Protein AF-A0A442HC10-F1 (afdb_monomer_lite)

Foldseek 3Di:
DDDPPVVVLLCVLLCCCPVVVDDLVRSCVVSVHDSVSSVVSNVVVD

Sequence (46 aa):
MGKPYSMDLRERVVGAVEQEGLSRRQAAARFGVGISTVIRWVRRLR

pLDDT: mean 85.73, std 12.12, range [49.31, 93.88]

Radius of gyration: 10.02 Å; chains: 1; bounding box: 29×21×19 Å

Structure (mmCIF,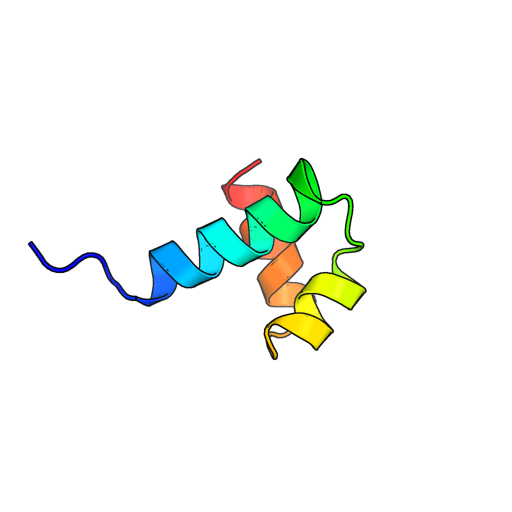 N/CA/C/O backbone):
data_AF-A0A442HC10-F1
#
_entry.id   AF-A0A442HC10-F1
#
loop_
_atom_site.group_PDB
_atom_site.id
_atom_site.type_symbol
_atom_site.label_atom_id
_atom_site.label_alt_id
_atom_site.label_comp_id
_atom_site.label_asym_id
_atom_site.label_entity_id
_atom_site.label_seq_id
_atom_site.pdbx_PDB_ins_code
_atom_site.Cartn_x
_atom_site.Cartn_y
_atom_site.Cartn_z
_atom_site.occupancy
_atom_site.B_iso_or_equiv
_atom_site.auth_seq_id
_atom_site.auth_comp_id
_atom_site.auth_asym_id
_atom_site.auth_atom_id
_atom_site.pdbx_PDB_model_num
ATOM 1 N N . MET A 1 1 ? 22.041 13.596 -7.087 1.00 49.31 1 MET A N 1
ATOM 2 C CA . MET A 1 1 ? 21.278 13.041 -5.946 1.00 49.31 1 MET A CA 1
ATOM 3 C C . MET A 1 1 ? 20.011 12.388 -6.480 1.00 49.31 1 MET A C 1
ATOM 5 O O . MET A 1 1 ? 18.983 13.039 -6.581 1.00 49.31 1 MET A O 1
ATOM 9 N N . GLY A 1 2 ? 20.101 11.133 -6.924 1.00 52.62 2 GLY A N 1
ATOM 10 C CA . GLY A 1 2 ? 18.935 10.392 -7.404 1.00 52.62 2 GLY A CA 1
ATOM 11 C C . GLY A 1 2 ? 18.193 9.811 -6.211 1.00 52.62 2 GLY A C 1
ATOM 12 O O . GLY A 1 2 ? 18.695 8.882 -5.581 1.00 52.62 2 GLY A O 1
ATOM 13 N N . LYS A 1 3 ? 17.024 10.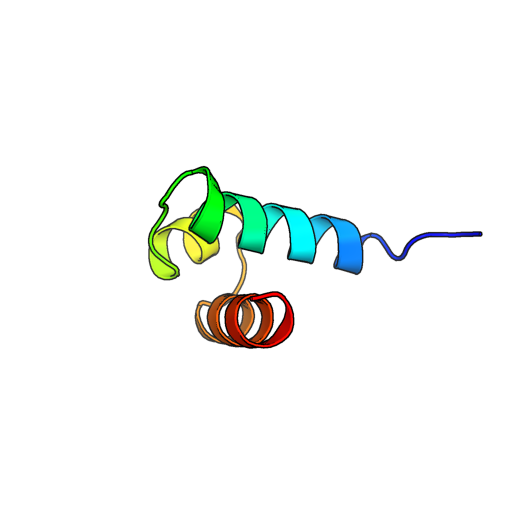360 -5.872 1.00 57.25 3 LYS A N 1
ATOM 14 C CA . LYS A 1 3 ? 16.095 9.628 -5.011 1.00 57.25 3 LYS A CA 1
ATOM 15 C C . LYS A 1 3 ? 15.763 8.318 -5.731 1.00 57.25 3 LYS A C 1
ATOM 17 O O . LYS A 1 3 ? 15.431 8.356 -6.917 1.00 57.25 3 LYS A O 1
ATOM 22 N N . PRO A 1 4 ? 15.906 7.156 -5.078 1.00 59.78 4 PRO A N 1
ATOM 23 C CA . PRO A 1 4 ? 15.510 5.915 -5.705 1.00 59.78 4 PRO A CA 1
ATOM 24 C C . PRO A 1 4 ? 14.002 5.997 -5.922 1.00 59.78 4 PRO A C 1
ATOM 26 O O . PRO A 1 4 ? 13.267 6.188 -4.959 1.00 59.78 4 PRO A O 1
ATOM 29 N N . TYR A 1 5 ? 13.548 5.807 -7.158 1.00 60.16 5 TYR A N 1
ATOM 30 C CA . TYR A 1 5 ? 12.129 5.744 -7.537 1.00 60.16 5 TYR A CA 1
ATOM 31 C C . TYR A 1 5 ? 11.302 4.819 -6.606 1.00 60.16 5 TYR A C 1
ATOM 33 O O . TYR A 1 5 ? 10.113 5.019 -6.367 1.00 60.16 5 TYR A O 1
ATOM 41 N N . SER A 1 6 ? 11.971 3.837 -5.990 1.00 66.81 6 SER A N 1
ATOM 42 C CA . SER A 1 6 ? 11.430 2.931 -4.971 1.00 66.81 6 SER A CA 1
ATOM 43 C C . SER A 1 6 ? 11.079 3.569 -3.616 1.00 66.81 6 SER A C 1
ATOM 45 O O . SER A 1 6 ? 10.270 2.988 -2.892 1.00 66.81 6 SER A O 1
ATOM 47 N N . MET A 1 7 ? 11.678 4.700 -3.225 1.00 71.25 7 MET A N 1
ATOM 48 C CA . MET A 1 7 ? 11.273 5.442 -2.019 1.00 71.25 7 MET A CA 1
ATOM 49 C C . MET A 1 7 ? 9.989 6.220 -2.260 1.00 71.25 7 MET A C 1
ATOM 51 O O . MET A 1 7 ? 9.063 6.081 -1.467 1.00 71.25 7 MET A O 1
ATOM 55 N N . ASP A 1 8 ? 9.879 6.912 -3.395 1.00 84.31 8 ASP A N 1
ATOM 56 C CA . ASP A 1 8 ? 8.662 7.651 -3.737 1.00 84.31 8 ASP A CA 1
ATOM 57 C C . ASP A 1 8 ? 7.459 6.705 -3.888 1.00 84.31 8 ASP A C 1
ATOM 59 O O . ASP A 1 8 ? 6.365 7.000 -3.407 1.00 84.31 8 ASP A O 1
ATOM 63 N N . LEU A 1 9 ? 7.649 5.514 -4.477 1.00 87.25 9 LEU A N 1
ATOM 64 C CA . LEU A 1 9 ? 6.589 4.499 -4.534 1.00 87.25 9 LEU A CA 1
ATOM 65 C C . LEU A 1 9 ? 6.163 4.050 -3.133 1.00 87.25 9 LEU A C 1
ATOM 67 O O . LEU A 1 9 ? 4.972 3.920 -2.853 1.00 87.25 9 LEU A O 1
ATOM 71 N N . ARG A 1 10 ? 7.134 3.811 -2.248 1.00 89.06 10 ARG A N 1
ATOM 72 C CA . ARG A 1 10 ? 6.865 3.364 -0.885 1.00 89.06 10 ARG A CA 1
ATOM 73 C C . ARG A 1 10 ? 6.085 4.419 -0.102 1.00 89.06 10 ARG A C 1
ATOM 75 O O . ARG A 1 10 ? 5.093 4.076 0.536 1.00 89.06 10 ARG A O 1
ATOM 82 N N . GLU A 1 11 ? 6.523 5.671 -0.164 1.00 89.75 11 GLU A N 1
ATOM 83 C CA . GLU A 1 11 ? 5.859 6.798 0.491 1.00 89.75 11 GLU A CA 1
ATOM 84 C C . GLU A 1 11 ? 4.448 7.006 -0.059 1.00 89.75 11 GLU A C 1
ATOM 86 O O . GLU A 1 11 ? 3.518 7.149 0.727 1.00 89.75 11 GLU A O 1
ATOM 91 N N . ARG A 1 12 ? 4.240 6.901 -1.380 1.00 90.62 12 ARG A N 1
ATOM 92 C CA . ARG A 1 12 ? 2.895 6.970 -1.978 1.00 90.62 12 ARG A CA 1
ATOM 93 C C . ARG A 1 12 ? 1.982 5.840 -1.514 1.00 90.62 12 ARG A C 1
ATOM 95 O O . ARG A 1 12 ? 0.812 6.082 -1.245 1.00 90.62 12 ARG A O 1
ATOM 102 N N . VAL A 1 13 ? 2.496 4.615 -1.400 1.00 92.25 13 VAL A N 1
ATOM 103 C CA . VAL A 1 13 ? 1.710 3.468 -0.917 1.00 92.25 13 VAL A CA 1
ATOM 104 C C . VAL A 1 13 ? 1.332 3.633 0.553 1.00 92.25 13 VAL A C 1
ATOM 106 O O . VAL A 1 13 ? 0.200 3.337 0.925 1.00 92.25 13 VAL A O 1
ATOM 109 N N . VAL A 1 14 ? 2.254 4.109 1.394 1.00 91.69 14 VAL A N 1
ATOM 110 C CA . VAL A 1 14 ? 1.968 4.358 2.814 1.00 91.69 14 VAL A CA 1
ATOM 111 C C . VAL A 1 14 ? 1.043 5.560 2.987 1.00 91.69 14 VAL A C 1
ATOM 113 O O . VAL A 1 14 ? 0.091 5.461 3.751 1.00 91.69 14 VAL A O 1
ATOM 116 N N . GLY A 1 15 ? 1.238 6.636 2.224 1.00 92.31 15 GLY A N 1
ATOM 117 C CA . GLY A 1 15 ? 0.333 7.785 2.189 1.00 92.31 15 GLY A CA 1
ATOM 118 C C . GLY A 1 15 ? -1.082 7.391 1.768 1.00 92.31 15 GLY A C 1
ATOM 119 O O . GLY A 1 15 ? -2.043 7.783 2.414 1.00 92.31 15 GLY A O 1
ATOM 120 N N . ALA A 1 16 ? -1.230 6.512 0.779 1.00 91.25 16 ALA A N 1
ATOM 121 C CA . ALA A 1 16 ? -2.534 5.979 0.396 1.00 91.25 16 ALA A CA 1
ATOM 122 C C . ALA A 1 16 ? -3.213 5.188 1.537 1.00 91.25 16 ALA A C 1
ATOM 124 O O . ALA A 1 16 ? -4.424 5.261 1.713 1.00 91.25 16 ALA A O 1
ATOM 125 N N . VAL A 1 17 ? -2.454 4.443 2.344 1.00 92.00 17 VAL A N 1
ATOM 126 C CA . VAL A 1 17 ? -3.013 3.694 3.485 1.00 92.00 17 VAL A CA 1
ATOM 127 C C . VAL A 1 17 ? -3.348 4.609 4.666 1.00 92.00 17 VAL A C 1
ATOM 129 O O . VAL A 1 17 ? -4.431 4.496 5.229 1.00 92.00 17 VAL A O 1
ATOM 132 N N . GLU A 1 18 ? -2.431 5.496 5.052 1.00 90.25 18 GLU A N 1
ATOM 133 C CA . GLU A 1 18 ? -2.552 6.306 6.272 1.00 90.25 18 GLU A CA 1
ATOM 134 C C . GLU A 1 18 ? -3.342 7.606 6.042 1.00 90.25 18 GLU A C 1
ATOM 136 O O . GLU A 1 18 ? -4.124 7.996 6.902 1.00 90.25 18 GLU A O 1
ATOM 141 N N . GLN A 1 19 ? -3.175 8.269 4.893 1.00 90.25 19 GLN A N 1
ATOM 142 C CA . GLN A 1 19 ? -3.844 9.542 4.580 1.00 90.25 19 GLN A CA 1
ATOM 143 C C . GLN A 1 19 ? -5.169 9.334 3.841 1.00 90.25 19 GLN A C 1
ATOM 145 O O . GLN A 1 19 ? -6.156 9.981 4.171 1.00 90.25 19 GLN A O 1
ATOM 150 N N . GLU A 1 20 ? -5.215 8.429 2.855 1.00 87.56 20 GLU A N 1
ATOM 151 C CA . GLU A 1 20 ? -6.459 8.137 2.116 1.00 87.56 20 GLU A CA 1
ATOM 152 C C . GLU A 1 20 ? -7.315 7.054 2.807 1.00 87.56 20 GLU A C 1
ATOM 154 O O . GLU A 1 20 ? -8.416 6.752 2.350 1.00 87.56 20 GLU A O 1
ATOM 159 N N . GLY A 1 21 ? -6.825 6.452 3.900 1.00 89.81 21 GLY A N 1
ATOM 160 C CA . GLY A 1 21 ? -7.550 5.438 4.675 1.00 89.81 21 GLY A CA 1
ATOM 161 C C . GLY A 1 21 ? -7.735 4.100 3.953 1.00 89.81 21 GLY A C 1
ATOM 162 O O . GLY A 1 21 ? -8.565 3.282 4.361 1.00 89.81 21 GLY A O 1
ATOM 163 N N . LEU A 1 22 ? -6.993 3.852 2.869 1.00 91.50 22 LEU A N 1
ATOM 164 C CA . LEU A 1 22 ? -7.110 2.610 2.110 1.00 91.50 22 LEU A CA 1
ATOM 165 C C . LEU A 1 22 ? -6.651 1.417 2.943 1.00 91.50 22 LEU A C 1
ATOM 167 O O . LEU A 1 22 ? -5.624 1.436 3.624 1.00 91.50 22 LEU A O 1
ATOM 171 N N . SER A 1 23 ? -7.359 0.297 2.809 1.00 90.12 23 SER A N 1
ATOM 172 C CA . SER A 1 23 ? -6.860 -0.953 3.371 1.00 90.12 23 SER A CA 1
ATOM 173 C C . SER A 1 23 ? -5.546 -1.358 2.689 1.00 90.12 23 SER A C 1
ATOM 175 O O . SER A 1 23 ? -5.337 -1.150 1.492 1.00 90.12 23 SER A O 1
ATOM 177 N N . ARG A 1 24 ? -4.663 -2.036 3.430 1.00 92.62 24 ARG A N 1
ATOM 178 C CA . ARG A 1 24 ? -3.374 -2.547 2.910 1.00 92.62 24 ARG A CA 1
ATOM 179 C C . ARG A 1 24 ? -3.547 -3.410 1.651 1.00 92.62 24 ARG A C 1
ATOM 181 O O . ARG A 1 24 ? -2.671 -3.434 0.792 1.00 92.62 24 ARG A O 1
ATOM 188 N N . ARG A 1 25 ? -4.689 -4.099 1.533 1.00 93.19 25 ARG A N 1
ATOM 189 C CA . ARG A 1 25 ? -5.065 -4.905 0.364 1.00 93.19 25 ARG A CA 1
ATOM 190 C C . ARG A 1 25 ? -5.487 -4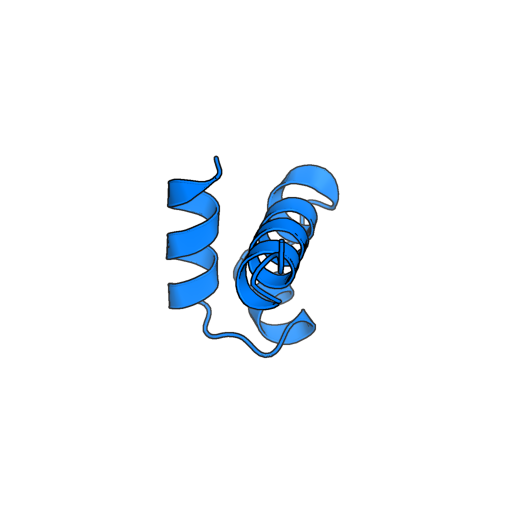.044 -0.831 1.00 93.19 25 ARG A C 1
ATOM 192 O O . ARG A 1 25 ? -5.081 -4.345 -1.947 1.00 93.19 25 ARG A O 1
ATOM 199 N N . GLN A 1 26 ? -6.247 -2.971 -0.611 1.00 93.19 26 GLN A N 1
ATOM 200 C CA . GLN A 1 26 ? -6.591 -2.023 -1.676 1.00 93.19 26 GLN A CA 1
ATOM 201 C C . GLN A 1 26 ? -5.360 -1.267 -2.179 1.00 93.19 26 GLN A C 1
ATOM 203 O O . GLN A 1 26 ? -5.183 -1.144 -3.386 1.00 93.19 26 GLN A O 1
ATOM 208 N N . ALA A 1 27 ? -4.475 -0.828 -1.282 1.00 93.44 27 ALA A N 1
ATOM 209 C CA . ALA A 1 27 ? -3.219 -0.195 -1.675 1.00 93.44 27 ALA A CA 1
ATOM 210 C C . ALA A 1 27 ? -2.341 -1.155 -2.501 1.00 93.44 27 ALA A C 1
ATOM 212 O O . ALA A 1 27 ? -1.815 -0.778 -3.543 1.00 93.44 27 ALA A O 1
ATOM 213 N N . ALA A 1 28 ? -2.251 -2.425 -2.100 1.00 93.50 28 ALA A N 1
ATOM 214 C CA . ALA A 1 28 ? -1.554 -3.455 -2.869 1.00 93.50 28 ALA A CA 1
ATOM 215 C C . ALA A 1 28 ? -2.099 -3.595 -4.302 1.00 93.50 28 ALA A C 1
ATOM 217 O O . ALA A 1 28 ? -1.326 -3.549 -5.256 1.00 93.50 28 ALA A O 1
ATOM 218 N N . ALA A 1 29 ? -3.423 -3.691 -4.456 1.00 93.50 29 ALA A N 1
ATOM 219 C CA . ALA A 1 29 ? -4.068 -3.779 -5.765 1.00 93.50 29 ALA A CA 1
ATOM 220 C C . ALA A 1 29 ? -3.878 -2.503 -6.607 1.00 93.50 29 ALA A C 1
ATOM 222 O O . ALA A 1 29 ? -3.569 -2.594 -7.790 1.00 93.50 29 ALA A O 1
ATOM 223 N N . ARG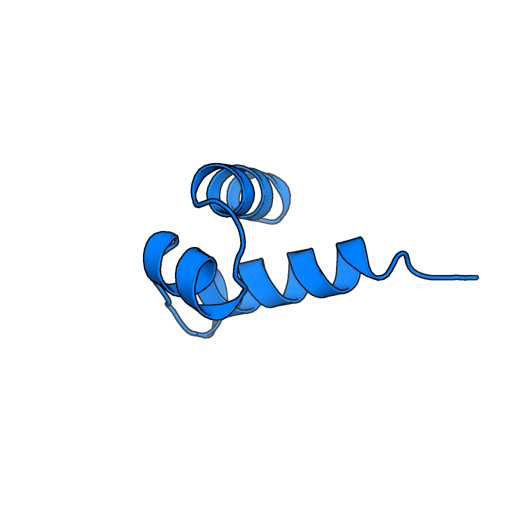 A 1 30 ? -4.001 -1.317 -5.996 1.00 91.19 30 ARG A N 1
ATOM 224 C CA . ARG A 1 30 ? -3.859 -0.017 -6.674 1.00 91.19 30 ARG A CA 1
ATOM 225 C C . ARG A 1 30 ? -2.452 0.218 -7.217 1.00 91.19 30 ARG A C 1
ATOM 227 O O . ARG A 1 30 ? -2.301 0.767 -8.301 1.00 91.19 30 ARG A O 1
ATOM 234 N N . PHE A 1 31 ? -1.432 -0.170 -6.455 1.00 90.06 31 PHE A N 1
ATOM 235 C CA . PHE A 1 31 ? -0.030 0.050 -6.815 1.00 90.06 31 PHE A CA 1
ATOM 236 C C . PHE A 1 31 ? 0.640 -1.184 -7.437 1.00 90.06 31 PHE A C 1
ATOM 238 O O . PHE A 1 31 ? 1.826 -1.129 -7.753 1.00 90.06 31 PHE A O 1
ATOM 245 N N . GLY A 1 32 ? -0.087 -2.295 -7.608 1.00 91.56 32 GLY A N 1
ATOM 246 C CA . GLY A 1 32 ? 0.443 -3.530 -8.195 1.00 91.56 32 GLY A CA 1
ATOM 247 C C . GLY A 1 32 ? 1.555 -4.183 -7.367 1.00 91.56 32 GLY A C 1
ATOM 248 O O . GLY A 1 32 ? 2.422 -4.859 -7.915 1.00 91.56 32 GLY A O 1
ATOM 249 N N . VAL A 1 33 ? 1.566 -3.969 -6.049 1.00 91.38 33 VAL A N 1
ATOM 250 C CA . VAL A 1 33 ? 2.582 -4.514 -5.135 1.00 91.38 33 VAL A CA 1
ATOM 251 C C . VAL A 1 33 ? 1.981 -5.598 -4.250 1.00 91.38 33 VAL A C 1
ATOM 253 O O . VAL A 1 33 ? 0.804 -5.561 -3.907 1.00 91.38 33 VAL A O 1
ATOM 256 N N . GLY A 1 34 ? 2.791 -6.567 -3.823 1.00 93.25 34 GLY A N 1
ATOM 257 C CA . GLY A 1 34 ? 2.324 -7.602 -2.899 1.00 93.25 34 GLY A CA 1
ATOM 258 C C . GLY A 1 34 ? 1.845 -7.020 -1.562 1.00 93.25 34 GLY A C 1
ATOM 259 O O . GLY A 1 34 ? 2.472 -6.118 -1.005 1.00 93.25 34 GLY A O 1
ATOM 260 N N . ILE A 1 35 ? 0.774 -7.579 -0.992 1.00 93.75 35 ILE A N 1
ATOM 261 C CA . ILE A 1 35 ? 0.222 -7.142 0.307 1.00 93.75 35 ILE A CA 1
ATOM 262 C C . ILE A 1 35 ? 1.294 -7.191 1.408 1.00 93.75 35 ILE A C 1
ATOM 264 O O . ILE A 1 35 ? 1.409 -6.266 2.210 1.00 93.75 35 ILE A O 1
ATOM 268 N N . SER A 1 36 ? 2.135 -8.227 1.412 1.00 93.88 36 SER A N 1
ATOM 269 C CA . SER A 1 36 ? 3.263 -8.385 2.341 1.00 93.88 36 SER A CA 1
ATOM 270 C C . SER A 1 36 ? 4.261 -7.223 2.253 1.00 93.88 36 SER A C 1
ATOM 272 O O . SER A 1 36 ? 4.824 -6.797 3.264 1.00 93.88 36 SER A O 1
ATOM 274 N N . THR A 1 37 ? 4.457 -6.682 1.049 1.00 93.00 37 THR A N 1
ATOM 275 C CA . THR A 1 37 ? 5.308 -5.518 0.791 1.00 93.00 37 THR A CA 1
ATOM 276 C C . THR A 1 37 ? 4.687 -4.258 1.381 1.00 93.00 37 THR A C 1
ATOM 278 O O . THR A 1 37 ? 5.370 -3.543 2.113 1.00 93.00 37 THR A O 1
ATOM 281 N N . VAL A 1 38 ? 3.386 -4.039 1.162 1.00 93.31 38 VAL A N 1
ATOM 282 C CA . VAL A 1 38 ? 2.641 -2.922 1.770 1.00 93.31 3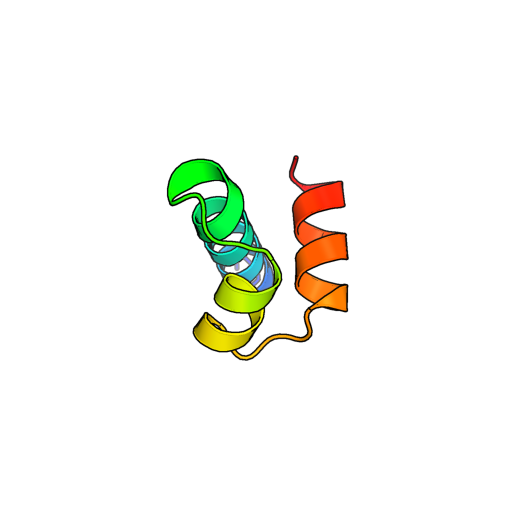8 VAL A CA 1
ATOM 283 C C . VAL A 1 38 ? 2.707 -2.986 3.294 1.00 93.31 38 VAL A C 1
ATOM 285 O O . VAL A 1 38 ? 3.035 -1.992 3.931 1.00 93.31 38 VAL A O 1
ATOM 288 N N . ILE A 1 39 ? 2.473 -4.159 3.894 1.00 92.62 39 ILE A N 1
ATOM 289 C CA . ILE A 1 39 ? 2.557 -4.350 5.352 1.00 92.62 39 ILE A CA 1
ATOM 290 C C . ILE A 1 39 ? 3.950 -3.980 5.868 1.00 92.62 39 ILE A C 1
ATOM 292 O O . ILE A 1 39 ? 4.063 -3.244 6.846 1.00 92.62 39 ILE A O 1
ATOM 296 N N . ARG A 1 40 ? 5.014 -4.459 5.210 1.00 93.06 40 ARG A N 1
ATOM 297 C CA . ARG A 1 40 ? 6.398 -4.137 5.588 1.00 93.06 40 ARG A CA 1
ATOM 298 C C . ARG A 1 40 ? 6.673 -2.636 5.507 1.00 93.06 40 ARG A C 1
ATOM 300 O O . ARG A 1 40 ? 7.403 -2.114 6.343 1.00 93.06 40 ARG A O 1
ATOM 307 N N . TRP A 1 41 ? 6.137 -1.963 4.495 1.00 92.62 41 TRP A N 1
ATOM 308 C CA . TRP A 1 41 ? 6.336 -0.534 4.282 1.00 92.62 41 TRP A CA 1
ATOM 309 C C . TRP A 1 41 ? 5.583 0.306 5.298 1.00 92.62 41 TRP A C 1
ATOM 311 O O . TRP A 1 41 ? 6.213 1.124 5.958 1.00 92.62 41 TRP A O 1
ATOM 321 N N . VAL A 1 42 ? 4.295 0.030 5.502 1.00 89.81 42 VAL A N 1
ATOM 322 C CA . VAL A 1 42 ? 3.489 0.686 6.536 1.00 89.81 42 VAL A CA 1
ATOM 323 C C . VAL A 1 42 ? 4.116 0.457 7.909 1.00 89.81 42 VAL A C 1
ATOM 325 O O . VAL A 1 42 ? 4.274 1.403 8.653 1.00 89.81 42 VAL A O 1
ATOM 328 N N . ARG A 1 43 ? 4.596 -0.751 8.237 1.00 90.00 43 ARG A N 1
ATOM 329 C CA . ARG A 1 43 ? 5.275 -1.006 9.525 1.00 90.00 43 ARG A CA 1
ATOM 330 C C . ARG A 1 43 ? 6.604 -0.255 9.699 1.00 90.00 43 ARG A C 1
ATOM 332 O O . ARG A 1 43 ? 7.089 -0.161 10.816 1.00 90.00 43 ARG A O 1
ATOM 339 N N . ARG A 1 44 ? 7.245 0.177 8.610 1.00 87.38 44 ARG A N 1
ATOM 340 C CA . ARG A 1 44 ? 8.550 0.859 8.644 1.00 87.38 44 ARG A CA 1
ATOM 341 C C . ARG A 1 44 ? 8.435 2.385 8.567 1.00 87.38 44 ARG A C 1
ATOM 343 O O . ARG A 1 44 ? 9.388 3.055 8.940 1.00 87.38 44 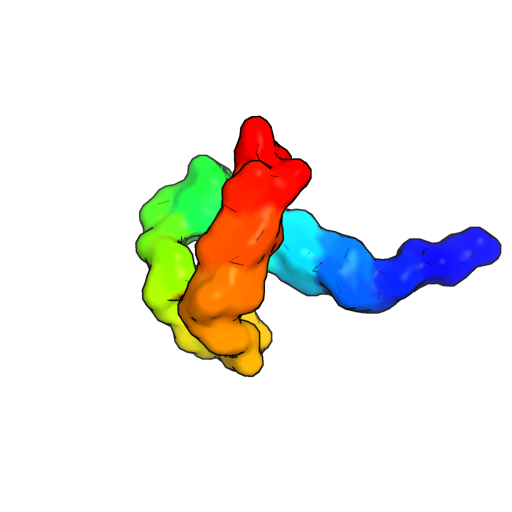ARG A O 1
ATOM 350 N N . LEU A 1 45 ? 7.346 2.895 7.995 1.00 82.19 45 LEU A N 1
ATOM 351 C CA . LEU A 1 45 ? 7.098 4.325 7.763 1.00 82.19 45 LEU A CA 1
ATOM 352 C C . LEU A 1 45 ? 5.985 4.906 8.640 1.00 82.19 45 LEU A C 1
ATOM 354 O O . LEU A 1 45 ? 5.860 6.124 8.692 1.00 82.19 45 LEU A O 1
ATOM 358 N N . ARG A 1 46 ? 5.182 4.051 9.276 1.00 68.00 46 ARG A N 1
ATOM 359 C CA . ARG A 1 46 ? 4.397 4.411 10.456 1.00 68.00 46 ARG A CA 1
ATOM 360 C C . ARG A 1 46 ? 5.332 4.544 11.647 1.00 68.00 46 ARG A C 1
ATOM 362 O O . ARG A 1 46 ? 5.084 5.452 12.461 1.00 68.00 46 ARG A O 1
#

Secondary structure (DSSP, 8-state):
----HHHHHHHHHHHHHHTS---HHHHHHHHT--HHHHHHHHHHH-